Protein AF-A0A531K328-F1 (afdb_monomer_lite)

Structure (mmCIF, N/CA/C/O backbone):
data_AF-A0A531K328-F1
#
_entry.id   AF-A0A531K328-F1
#
loop_
_atom_site.group_PDB
_atom_site.id
_atom_site.type_symbol
_atom_site.label_atom_id
_atom_site.label_alt_id
_atom_site.label_comp_id
_atom_site.label_asym_id
_atom_site.label_entity_id
_atom_site.label_seq_id
_atom_site.pdbx_PDB_ins_code
_atom_site.Cartn_x
_atom_site.Cartn_y
_atom_site.Cartn_z
_atom_site.occupancy
_atom_site.B_iso_or_equiv
_atom_site.auth_seq_id
_atom_site.auth_comp_id
_atom_site.auth_asym_id
_atom_site.auth_atom_id
_atom_site.pdbx_PDB_model_num
ATOM 1 N N . LEU A 1 1 ? 17.147 16.146 -9.431 1.00 65.75 1 LEU A N 1
ATOM 2 C CA . LEU A 1 1 ? 17.062 16.363 -7.968 1.00 65.75 1 LEU A CA 1
ATOM 3 C C . LEU A 1 1 ? 18.466 16.199 -7.387 1.00 65.75 1 LEU A C 1
ATOM 5 O O . LEU A 1 1 ? 19.103 15.219 -7.743 1.00 65.75 1 LEU A O 1
ATOM 9 N N . ASN A 1 2 ? 18.950 17.119 -6.544 1.00 91.81 2 ASN A N 1
ATOM 10 C CA . ASN A 1 2 ? 20.264 17.001 -5.873 1.00 91.81 2 ASN A CA 1
ATOM 11 C C . ASN A 1 2 ? 20.156 16.497 -4.418 1.00 91.81 2 ASN A C 1
ATOM 13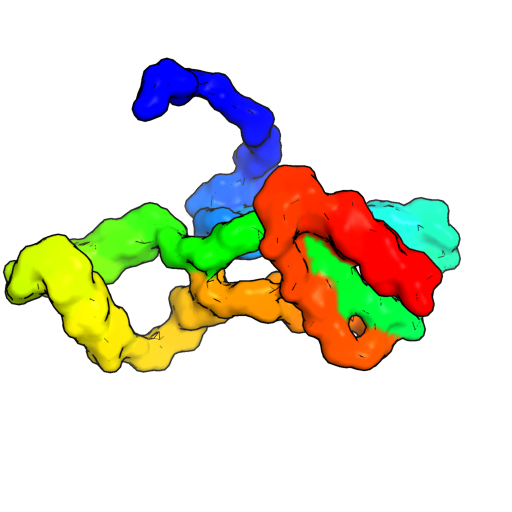 O O . ASN A 1 2 ? 21.149 16.476 -3.694 1.00 91.81 2 ASN A O 1
ATOM 17 N N . THR A 1 3 ? 18.953 16.126 -3.976 1.00 94.06 3 THR A N 1
ATOM 18 C CA . THR A 1 3 ? 18.676 15.628 -2.625 1.00 94.06 3 THR A CA 1
ATOM 19 C C . THR A 1 3 ? 19.422 14.320 -2.362 1.00 94.06 3 THR A C 1
ATOM 21 O O . THR A 1 3 ? 19.415 13.425 -3.203 1.00 94.06 3 THR A O 1
ATOM 24 N N . ARG A 1 4 ? 20.057 14.209 -1.188 1.00 94.50 4 ARG A N 1
ATOM 25 C CA . ARG A 1 4 ? 20.821 13.023 -0.745 1.00 94.50 4 ARG A CA 1
ATOM 26 C C . ARG A 1 4 ? 20.358 12.458 0.603 1.00 94.50 4 ARG A C 1
ATOM 28 O O . ARG A 1 4 ? 21.066 11.654 1.194 1.00 94.50 4 ARG A O 1
ATOM 35 N N . ILE A 1 5 ? 19.213 12.914 1.101 1.00 94.25 5 ILE A N 1
ATOM 36 C CA . ILE A 1 5 ? 18.643 12.491 2.383 1.00 94.25 5 ILE A CA 1
ATOM 37 C C . ILE A 1 5 ? 17.228 11.954 2.172 1.00 94.25 5 ILE A C 1
ATOM 39 O O . ILE A 1 5 ? 16.493 12.469 1.327 1.00 94.25 5 ILE A O 1
ATOM 43 N N . SER A 1 6 ? 16.854 10.944 2.953 1.00 92.69 6 SER A N 1
ATOM 44 C CA . SER A 1 6 ? 15.509 10.364 3.007 1.00 92.69 6 SER A CA 1
ATOM 45 C C . SER A 1 6 ? 15.327 9.600 4.318 1.00 92.69 6 SER A C 1
ATOM 47 O O . SER A 1 6 ? 16.292 9.035 4.831 1.00 92.69 6 SER A O 1
ATOM 49 N N . GLY A 1 7 ? 14.099 9.547 4.837 1.00 94.31 7 GLY A N 1
ATOM 50 C CA . GLY A 1 7 ? 13.739 8.570 5.866 1.00 94.31 7 GLY A CA 1
ATOM 51 C C . GLY A 1 7 ? 13.616 7.186 5.232 1.00 94.31 7 GLY A C 1
ATOM 52 O O . GLY A 1 7 ? 13.021 7.065 4.162 1.00 94.31 7 GLY A O 1
ATOM 53 N N . MET A 1 8 ? 14.210 6.168 5.850 1.00 92.88 8 MET A N 1
ATOM 54 C CA . MET A 1 8 ? 14.203 4.799 5.334 1.00 92.88 8 MET A CA 1
ATOM 55 C C . MET A 1 8 ? 13.924 3.801 6.455 1.00 92.88 8 MET A C 1
ATOM 57 O O . MET A 1 8 ? 14.348 4.006 7.591 1.00 92.88 8 MET A O 1
ATOM 61 N N . VAL A 1 9 ? 13.247 2.709 6.098 1.00 94.50 9 VAL A N 1
ATOM 62 C CA . VAL A 1 9 ? 13.231 1.463 6.868 1.00 94.50 9 VAL A CA 1
ATOM 63 C C . VAL A 1 9 ? 14.056 0.448 6.076 1.00 94.50 9 VAL A C 1
ATOM 65 O O . VAL A 1 9 ? 13.584 -0.141 5.102 1.00 94.50 9 VAL A O 1
ATOM 68 N N . ASP A 1 10 ? 15.326 0.305 6.444 1.00 94.12 10 ASP A N 1
ATOM 69 C CA . ASP A 1 10 ? 16.354 -0.418 5.680 1.00 94.12 10 ASP A CA 1
ATOM 70 C C . ASP A 1 10 ? 16.810 -1.734 6.334 1.00 94.12 10 ASP A C 1
ATOM 72 O O . ASP A 1 10 ? 17.698 -2.413 5.821 1.00 94.12 10 ASP A O 1
ATOM 76 N N . PHE A 1 11 ? 16.176 -2.115 7.443 1.00 95.00 11 PHE A N 1
ATOM 77 C CA . PHE A 1 11 ? 16.514 -3.304 8.224 1.00 95.00 11 PHE A CA 1
ATOM 78 C C . PHE A 1 11 ? 15.522 -4.467 8.063 1.00 95.00 11 PHE A C 1
ATOM 80 O O . PHE A 1 11 ? 15.711 -5.514 8.685 1.00 95.00 11 PHE A O 1
ATOM 87 N N . LEU A 1 12 ? 14.467 -4.320 7.253 1.00 95.81 12 LEU A N 1
ATOM 88 C CA . LEU A 1 12 ? 13.514 -5.403 7.004 1.00 95.81 12 LEU A CA 1
ATOM 89 C C . LEU A 1 12 ? 14.065 -6.392 5.963 1.00 95.81 12 LEU A C 1
ATOM 91 O O . LEU A 1 12 ? 14.799 -5.996 5.053 1.00 95.81 12 LEU A O 1
ATOM 95 N N . PRO A 1 13 ? 13.685 -7.684 6.016 1.00 94.50 13 PRO A N 1
ATOM 96 C CA . PRO A 1 13 ? 14.123 -8.675 5.028 1.00 94.50 13 PRO A CA 1
ATOM 97 C C . PRO A 1 13 ? 13.766 -8.328 3.573 1.00 94.50 13 PRO A C 1
ATOM 99 O O . PRO A 1 13 ? 14.386 -8.854 2.645 1.00 94.50 13 PRO A O 1
ATOM 102 N N . SER A 1 14 ? 12.755 -7.485 3.359 1.00 93.56 14 SER A N 1
ATOM 103 C CA . SER A 1 14 ? 12.320 -6.974 2.056 1.00 93.56 14 SER A CA 1
ATOM 104 C C . SER A 1 14 ? 12.956 -5.646 1.648 1.00 93.56 14 SER A C 1
ATOM 106 O O . SER A 1 14 ? 12.780 -5.247 0.498 1.00 93.56 14 SER A O 1
ATOM 108 N N . SER A 1 15 ? 13.742 -4.986 2.510 1.00 92.81 15 SER A N 1
ATOM 109 C CA . SER A 1 15 ? 14.303 -3.650 2.241 1.00 92.81 15 SER A CA 1
ATOM 110 C C . SER A 1 15 ? 15.163 -3.575 0.971 1.00 92.81 15 SER A C 1
ATOM 112 O O . SER A 1 15 ? 15.317 -2.501 0.399 1.00 92.81 15 SER A O 1
ATOM 114 N N . SER A 1 16 ? 15.691 -4.704 0.488 1.00 90.00 16 SER A N 1
ATOM 115 C CA . SER A 1 16 ? 16.470 -4.808 -0.756 1.00 90.00 16 SER A CA 1
ATOM 116 C C . SER A 1 16 ? 15.736 -5.500 -1.913 1.00 90.00 16 SER A C 1
ATOM 118 O O . SER A 1 16 ? 16.342 -5.754 -2.953 1.00 90.00 16 SER A O 1
ATOM 120 N N . LYS A 1 17 ? 14.450 -5.829 -1.747 1.00 87.94 17 LYS A N 1
ATOM 121 C CA . LYS A 1 17 ? 13.672 -6.649 -2.693 1.00 87.94 17 LYS A CA 1
ATOM 122 C C . LYS A 1 17 ? 12.670 -5.853 -3.537 1.00 87.94 17 LYS A C 1
ATOM 124 O O . LYS A 1 17 ? 11.888 -6.455 -4.264 1.00 87.94 17 LYS A O 1
ATOM 129 N N . GLY A 1 18 ? 12.700 -4.525 -3.451 1.00 87.31 18 GLY A N 1
ATOM 130 C CA . GLY A 1 18 ? 11.837 -3.630 -4.221 1.00 87.31 18 GLY A CA 1
ATOM 131 C C . GLY A 1 18 ? 10.661 -3.067 -3.424 1.00 87.31 18 GLY A C 1
ATOM 132 O O . GLY A 1 18 ? 10.312 -3.546 -2.340 1.00 87.31 18 GLY A O 1
ATOM 133 N N . ALA A 1 19 ? 10.055 -2.016 -3.978 1.00 88.06 19 ALA A N 1
ATOM 134 C CA . ALA A 1 19 ? 9.058 -1.205 -3.284 1.00 88.06 19 ALA A CA 1
ATOM 135 C C . ALA A 1 19 ? 7.806 -1.995 -2.880 1.00 88.06 19 ALA A C 1
ATOM 137 O O . ALA A 1 19 ? 7.327 -1.828 -1.761 1.00 88.06 19 ALA A O 1
ATOM 138 N N . SER A 1 20 ? 7.287 -2.874 -3.742 1.00 88.50 20 SER A N 1
ATOM 139 C CA . SER A 1 20 ? 6.024 -3.580 -3.477 1.00 88.50 20 SER A CA 1
ATOM 140 C C . SER A 1 20 ? 6.143 -4.560 -2.307 1.00 88.50 20 SER A C 1
ATOM 142 O O . SER A 1 20 ? 5.260 -4.612 -1.454 1.00 88.50 20 SER A O 1
ATOM 144 N N . LEU A 1 21 ? 7.261 -5.291 -2.215 1.00 90.00 21 LEU A N 1
ATOM 145 C CA . LEU A 1 21 ? 7.515 -6.211 -1.102 1.00 90.00 21 LEU A CA 1
ATOM 146 C C . LEU A 1 21 ? 7.755 -5.464 0.210 1.00 90.00 21 LEU A C 1
ATOM 148 O O . LEU A 1 21 ? 7.173 -5.833 1.225 1.00 90.00 21 LEU A O 1
ATOM 152 N N . LEU A 1 22 ? 8.549 -4.390 0.183 1.00 92.25 22 LEU A N 1
ATOM 153 C CA . LEU A 1 22 ? 8.763 -3.561 1.369 1.00 92.25 22 LEU A CA 1
ATOM 154 C C . LEU A 1 22 ? 7.463 -2.896 1.843 1.00 92.25 22 LEU A C 1
ATOM 156 O O . LEU A 1 22 ? 7.208 -2.827 3.040 1.00 92.25 22 LEU A O 1
ATOM 160 N N . THR A 1 23 ? 6.622 -2.441 0.911 1.00 92.81 23 THR A N 1
ATOM 161 C CA . THR A 1 23 ? 5.314 -1.849 1.230 1.00 92.81 23 THR A CA 1
ATOM 162 C C . THR A 1 23 ? 4.403 -2.860 1.919 1.00 92.81 23 THR A C 1
ATOM 164 O O . THR A 1 23 ? 3.773 -2.511 2.914 1.00 92.81 23 THR A O 1
ATOM 167 N N . TYR A 1 24 ? 4.357 -4.105 1.430 1.00 94.38 24 TYR A N 1
ATOM 168 C CA . TYR A 1 24 ? 3.593 -5.169 2.083 1.00 94.38 24 TYR A CA 1
ATOM 169 C C . TYR A 1 24 ? 4.095 -5.428 3.508 1.00 94.38 24 TYR A C 1
ATOM 171 O O . TYR A 1 24 ? 3.289 -5.390 4.431 1.00 94.38 24 TYR A O 1
ATOM 179 N N . ASP A 1 25 ? 5.404 -5.630 3.702 1.00 96.06 25 ASP A N 1
ATOM 180 C CA . ASP A 1 25 ? 5.967 -5.925 5.029 1.00 96.06 25 ASP A CA 1
ATOM 181 C C . ASP A 1 25 ? 5.688 -4.788 6.024 1.00 96.06 25 ASP A C 1
ATOM 183 O O . ASP A 1 25 ? 5.286 -5.034 7.159 1.00 96.06 25 ASP A O 1
ATOM 187 N N . LEU A 1 26 ? 5.855 -3.532 5.596 1.00 96.44 26 LEU A N 1
ATOM 188 C CA . LEU A 1 26 ? 5.552 -2.367 6.429 1.00 96.44 26 LEU A CA 1
ATOM 189 C C . LEU A 1 26 ? 4.070 -2.304 6.810 1.00 96.44 26 LEU A C 1
ATOM 191 O O . LEU A 1 26 ? 3.749 -2.049 7.969 1.00 96.44 26 LEU A O 1
ATOM 195 N N . ALA A 1 27 ? 3.174 -2.531 5.848 1.00 96.25 27 ALA A N 1
ATOM 196 C CA . ALA A 1 27 ? 1.738 -2.505 6.092 1.00 96.25 27 ALA A CA 1
ATOM 197 C C . ALA A 1 27 ? 1.287 -3.664 6.994 1.00 96.25 27 ALA A C 1
ATOM 199 O O . ALA A 1 27 ? 0.462 -3.454 7.878 1.00 96.25 27 ALA A O 1
ATOM 200 N N . GLU A 1 28 ? 1.851 -4.860 6.812 1.00 97.50 28 GLU A N 1
ATOM 201 C CA . GLU A 1 28 ? 1.564 -6.030 7.644 1.00 97.50 28 GLU A CA 1
ATOM 202 C C . GLU A 1 28 ? 2.012 -5.806 9.091 1.00 97.50 28 GLU A C 1
ATOM 204 O O . GLU A 1 28 ? 1.225 -6.035 10.008 1.00 97.50 28 GLU A O 1
ATOM 209 N N . ILE A 1 29 ? 3.234 -5.309 9.305 1.00 97.62 29 ILE A N 1
ATOM 210 C CA . ILE A 1 29 ? 3.751 -5.011 10.649 1.00 97.62 29 ILE A CA 1
ATOM 211 C C . ILE A 1 29 ? 2.879 -3.951 11.330 1.00 97.62 29 ILE A C 1
ATOM 213 O O . ILE A 1 29 ? 2.405 -4.175 12.442 1.00 97.62 29 ILE A O 1
ATOM 217 N N . ALA A 1 30 ? 2.604 -2.836 10.644 1.00 96.88 30 ALA A N 1
ATOM 218 C CA . ALA A 1 30 ? 1.809 -1.748 11.208 1.00 96.88 30 ALA A CA 1
ATOM 219 C C . ALA A 1 30 ? 0.366 -2.177 11.533 1.00 96.88 30 ALA A C 1
ATOM 221 O O . ALA A 1 30 ? -0.166 -1.819 12.583 1.00 96.88 30 ALA A O 1
ATOM 222 N N . ALA A 1 31 ? -0.272 -2.962 10.658 1.00 96.81 31 ALA A N 1
ATOM 223 C CA . ALA A 1 31 ? -1.615 -3.483 10.902 1.00 96.81 31 ALA A CA 1
ATOM 224 C C . ALA A 1 31 ? -1.633 -4.492 12.061 1.00 96.81 31 ALA A C 1
ATOM 226 O O . ALA A 1 31 ? -2.523 -4.428 12.907 1.00 96.81 31 ALA A O 1
ATOM 227 N N . GLN A 1 32 ? -0.637 -5.381 12.144 1.00 97.62 32 GLN A N 1
ATOM 228 C CA . GLN A 1 32 ? -0.515 -6.344 13.239 1.00 97.62 32 GLN A CA 1
ATOM 229 C C . GLN A 1 32 ? -0.389 -5.640 14.594 1.00 97.62 32 GLN A C 1
ATOM 231 O O . GLN A 1 32 ? -1.070 -6.029 15.543 1.00 97.62 32 GLN A O 1
ATOM 236 N N . GLU A 1 33 ? 0.457 -4.611 14.682 1.00 97.69 33 GLU A N 1
ATOM 237 C CA . GLU A 1 33 ? 0.622 -3.799 15.891 1.00 97.69 33 GLU A CA 1
ATOM 238 C C . GLU A 1 33 ? -0.689 -3.096 16.259 1.00 97.69 33 GLU A C 1
ATOM 240 O O . GLU A 1 33 ? -1.174 -3.251 17.378 1.00 97.69 33 GLU A O 1
ATOM 245 N N . ALA A 1 34 ? -1.321 -2.414 15.299 1.00 96.25 34 ALA A N 1
ATOM 246 C CA . ALA A 1 34 ? -2.557 -1.673 15.540 1.00 96.25 34 ALA A CA 1
ATOM 247 C C . ALA A 1 34 ? -3.718 -2.569 16.011 1.00 96.25 34 ALA A C 1
ATOM 249 O O . ALA A 1 34 ? -4.426 -2.221 16.958 1.00 96.25 34 ALA A O 1
ATOM 250 N N . VAL A 1 35 ? -3.918 -3.730 15.378 1.00 96.19 35 VAL A N 1
ATOM 251 C CA . VAL A 1 35 ? -4.995 -4.670 15.740 1.00 96.19 35 VAL A CA 1
ATOM 252 C C . VAL A 1 35 ? -4.742 -5.283 17.120 1.00 96.19 35 VAL A C 1
ATOM 254 O O . VAL A 1 35 ? -5.670 -5.380 17.927 1.00 96.19 35 VAL A O 1
ATOM 257 N N . ALA A 1 36 ? -3.488 -5.632 17.425 1.00 96.19 36 ALA A N 1
ATOM 258 C CA . ALA A 1 36 ? -3.112 -6.163 18.731 1.00 96.19 36 ALA A CA 1
ATOM 259 C C . ALA A 1 36 ? -3.298 -5.127 19.853 1.00 96.19 36 ALA A C 1
ATOM 261 O O . ALA A 1 36 ? -3.868 -5.450 20.896 1.00 96.19 36 ALA A O 1
ATOM 262 N N . GLU A 1 37 ? -2.873 -3.878 19.641 1.00 97.75 37 GLU A N 1
ATOM 263 C CA . GLU A 1 37 ? -3.039 -2.792 20.616 1.00 97.75 37 GLU A CA 1
ATOM 264 C C . GLU A 1 37 ? -4.510 -2.417 20.841 1.00 97.75 37 GLU A C 1
ATOM 266 O O . GLU A 1 37 ? -4.887 -2.029 21.948 1.00 97.75 37 GLU A O 1
ATOM 271 N N . ALA A 1 38 ? -5.361 -2.599 19.828 1.00 96.44 38 ALA A N 1
ATOM 272 C CA . ALA A 1 38 ? -6.807 -2.441 19.952 1.00 96.44 38 ALA A CA 1
ATOM 273 C C . ALA A 1 38 ? -7.494 -3.594 20.714 1.00 96.44 38 ALA A C 1
ATOM 275 O O . ALA A 1 38 ? -8.686 -3.499 21.013 1.00 96.44 38 ALA A O 1
ATOM 276 N N . GLY A 1 39 ? -6.778 -4.680 21.035 1.00 96.88 39 GLY A N 1
ATOM 277 C CA . GLY A 1 39 ? -7.343 -5.867 21.684 1.00 96.88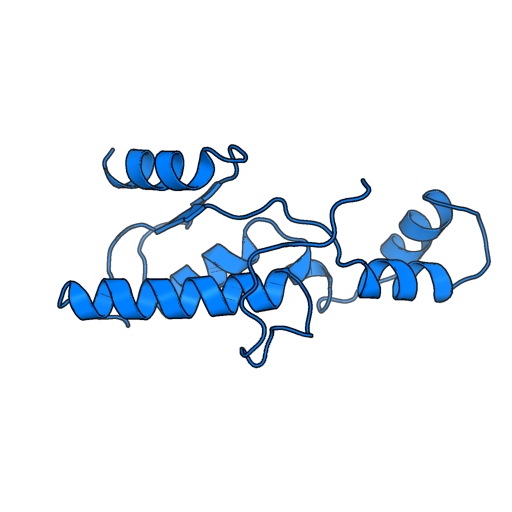 39 GLY A CA 1
ATOM 278 C C . GLY A 1 39 ? -8.270 -6.683 20.776 1.00 96.88 39 GLY A C 1
ATOM 279 O O . GLY A 1 39 ? -9.159 -7.375 21.274 1.00 96.88 39 GLY A O 1
ATOM 280 N N . LEU A 1 40 ? -8.088 -6.575 19.459 1.00 95.81 40 LEU A N 1
ATOM 281 C CA . LEU A 1 40 ? -8.864 -7.278 18.440 1.00 95.81 40 LEU A CA 1
ATOM 282 C C . LEU A 1 40 ? -8.125 -8.538 17.958 1.00 95.81 40 LEU A C 1
ATOM 284 O O . LEU A 1 40 ? -6.914 -8.676 18.136 1.00 95.81 40 LEU A O 1
ATOM 288 N N . ASP A 1 41 ? -8.853 -9.469 17.337 1.00 94.06 41 ASP A N 1
ATOM 289 C CA . ASP A 1 41 ? -8.254 -10.672 16.754 1.00 94.06 41 ASP A CA 1
ATOM 290 C C . ASP A 1 41 ? -7.578 -10.344 15.414 1.00 94.06 41 ASP A C 1
ATOM 292 O O . ASP A 1 41 ? -8.233 -9.959 14.447 1.00 94.06 41 ASP A O 1
ATOM 296 N N . SER A 1 42 ? -6.258 -10.532 15.342 1.00 90.75 42 SER A N 1
ATOM 297 C CA . SER A 1 42 ? -5.482 -10.340 14.111 1.00 90.75 42 SER A CA 1
ATOM 298 C C . SER A 1 42 ? -5.769 -11.362 13.009 1.00 90.75 42 SER A C 1
ATOM 300 O O . SER A 1 42 ? -5.350 -11.139 11.881 1.00 90.75 42 SER A O 1
ATOM 302 N N . GLY A 1 43 ? -6.436 -12.480 13.306 1.00 92.88 43 GLY A N 1
ATOM 303 C CA . GLY A 1 43 ? -6.835 -13.478 12.307 1.00 92.88 43 GLY A CA 1
ATOM 304 C C . GLY A 1 43 ? -8.262 -13.309 11.775 1.00 92.88 43 GLY A C 1
ATOM 305 O O . GLY A 1 43 ? -8.603 -13.926 10.768 1.00 92.88 43 GLY A O 1
ATOM 306 N N . ASP A 1 44 ? -9.090 -12.500 12.439 1.00 95.69 44 ASP A N 1
ATOM 307 C CA . ASP A 1 44 ? -10.485 -12.246 12.060 1.00 95.69 44 ASP A CA 1
ATOM 308 C C . ASP A 1 44 ? -10.895 -10.831 12.491 1.00 95.69 44 ASP A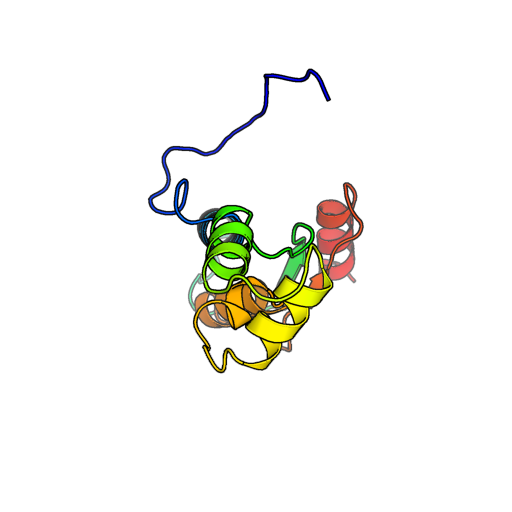 C 1
ATOM 310 O O . ASP A 1 44 ? -11.774 -10.638 13.331 1.00 95.69 44 ASP A O 1
ATOM 314 N N . PHE A 1 45 ? -10.241 -9.818 11.912 1.00 95.56 45 PHE A N 1
ATOM 315 C CA . PHE A 1 45 ? -10.532 -8.407 12.179 1.00 95.56 45 PHE A CA 1
ATOM 316 C C . PHE A 1 45 ? -12.014 -8.079 11.945 1.00 95.56 45 PHE A C 1
ATOM 318 O O . PHE A 1 45 ? -12.583 -7.222 12.619 1.00 95.56 45 PHE A O 1
ATOM 325 N N . GLY A 1 46 ? -12.660 -8.759 10.988 1.00 93.38 46 GLY A N 1
ATOM 326 C CA . GLY A 1 46 ? -14.112 -8.723 10.818 1.00 93.38 46 GLY A CA 1
ATOM 327 C C . GLY A 1 46 ? -14.677 -7.409 10.259 1.00 93.38 46 GLY A C 1
ATOM 328 O O . GLY A 1 46 ? -15.884 -7.325 10.031 1.00 93.38 46 GLY A O 1
ATOM 329 N N . GLY A 1 47 ? -13.833 -6.406 10.007 1.00 93.69 47 GLY A N 1
ATOM 330 C CA . GLY A 1 47 ? -14.189 -5.112 9.420 1.00 93.69 47 GLY A CA 1
ATOM 331 C C . GLY A 1 47 ? -13.653 -4.909 7.996 1.00 93.69 47 GLY A C 1
ATOM 332 O O . GLY A 1 47 ? -12.914 -5.758 7.490 1.00 93.69 47 GLY A O 1
ATOM 333 N N . PRO A 1 48 ? -14.025 -3.799 7.332 1.00 96.31 48 PRO A N 1
ATOM 334 C CA . PRO A 1 48 ? -13.507 -3.444 6.012 1.00 96.31 48 PRO A CA 1
ATOM 335 C C . PRO A 1 48 ? -12.027 -3.034 6.062 1.00 96.31 48 PRO A C 1
ATOM 337 O O . PRO A 1 48 ? -11.520 -2.628 7.108 1.00 96.31 48 PRO A O 1
ATOM 340 N N . LEU A 1 49 ? -11.349 -3.088 4.911 1.00 97.00 49 LEU A N 1
ATOM 341 C CA . LEU A 1 49 ? -9.968 -2.625 4.745 1.00 97.00 49 LEU A CA 1
ATOM 342 C C . LEU A 1 49 ? -9.881 -1.488 3.726 1.00 97.00 49 LEU A C 1
ATOM 344 O O . LEU A 1 49 ? -10.225 -1.661 2.556 1.00 97.00 49 LEU A O 1
ATOM 348 N N . PHE A 1 50 ? -9.326 -0.359 4.166 1.00 97.06 50 PHE A N 1
ATOM 349 C CA . PHE A 1 50 ? -8.962 0.775 3.321 1.00 97.06 50 PHE A CA 1
ATOM 350 C C . PHE A 1 50 ? -7.455 1.008 3.419 1.00 97.06 50 PHE A C 1
ATOM 352 O O . PHE A 1 50 ? -6.947 1.436 4.455 1.00 97.06 50 PHE A O 1
ATOM 359 N N . LEU A 1 51 ? -6.732 0.730 2.337 1.00 96.75 51 LEU A N 1
ATOM 360 C CA . LEU A 1 51 ? -5.282 0.846 2.268 1.00 96.75 51 LEU A CA 1
ATOM 361 C C . LEU A 1 51 ? -4.873 2.085 1.468 1.00 96.75 51 LEU A C 1
ATOM 363 O O . LEU A 1 51 ? -5.099 2.178 0.260 1.00 96.75 51 LEU A O 1
ATOM 367 N N . ALA A 1 52 ? -4.186 3.008 2.135 1.00 96.25 52 ALA A N 1
ATOM 368 C CA . ALA A 1 52 ? -3.406 4.035 1.463 1.00 96.25 52 ALA A CA 1
ATOM 369 C C . ALA A 1 52 ? -2.125 3.406 0.899 1.00 96.25 52 ALA A C 1
ATOM 371 O O . ALA A 1 52 ? -1.256 2.986 1.662 1.00 96.25 52 ALA A O 1
ATOM 372 N N . SER A 1 53 ? -1.999 3.353 -0.427 1.00 92.25 53 SER A N 1
ATOM 373 C CA . SER A 1 53 ? -0.829 2.771 -1.091 1.00 92.25 53 SER A CA 1
ATOM 374 C C . SER A 1 53 ? -0.032 3.842 -1.842 1.00 92.25 53 SER A C 1
ATOM 376 O O . SER A 1 53 ? -0.627 4.767 -2.422 1.00 92.25 53 SER A O 1
ATOM 378 N N . PRO A 1 54 ? 1.314 3.760 -1.851 1.00 88.12 54 PRO A N 1
ATOM 379 C CA . PRO A 1 54 ? 2.108 4.562 -2.769 1.00 88.12 54 PRO A CA 1
ATOM 380 C C . PRO A 1 54 ? 1.702 4.280 -4.228 1.00 88.12 54 PRO A C 1
ATOM 382 O O . PRO A 1 54 ? 1.098 3.246 -4.527 1.00 88.12 54 PRO A O 1
ATOM 385 N N . PRO A 1 55 ? 2.031 5.184 -5.168 1.00 83.62 55 PRO A N 1
ATOM 386 C CA . PRO A 1 55 ? 1.877 4.898 -6.587 1.00 83.62 55 PRO A CA 1
ATOM 387 C C . PRO A 1 55 ? 2.565 3.577 -6.935 1.00 83.62 55 PRO A C 1
ATOM 389 O O . PRO A 1 55 ? 3.734 3.378 -6.602 1.00 83.62 55 PRO A O 1
ATOM 392 N N . VAL A 1 56 ? 1.834 2.679 -7.593 1.00 83.94 56 VAL A N 1
ATOM 393 C CA . VAL A 1 56 ? 2.401 1.408 -8.035 1.00 83.94 56 VAL A CA 1
ATOM 394 C C . VAL A 1 56 ? 3.139 1.623 -9.344 1.00 83.94 56 VAL A C 1
ATOM 396 O O . VAL A 1 56 ? 2.587 2.099 -10.336 1.00 83.94 56 VAL A O 1
ATOM 399 N N . GLU A 1 57 ? 4.411 1.257 -9.326 1.00 77.25 57 GLU A N 1
ATOM 400 C CA . GLU A 1 57 ? 5.308 1.330 -10.460 1.00 77.25 57 GLU A CA 1
ATOM 401 C C . GLU A 1 57 ? 6.181 0.081 -10.486 1.00 77.25 57 GLU A C 1
ATOM 403 O O . GLU A 1 57 ? 6.591 -0.422 -9.444 1.00 77.25 57 GLU A O 1
ATOM 408 N N . LEU A 1 58 ? 6.513 -0.382 -11.692 1.00 81.94 58 LEU A N 1
ATOM 409 C CA . LEU A 1 58 ? 7.542 -1.402 -11.867 1.00 81.94 58 LEU A CA 1
ATOM 410 C C . LEU A 1 58 ? 8.870 -0.914 -11.266 1.00 81.94 58 LEU A C 1
ATOM 412 O O . LEU A 1 58 ? 9.300 0.196 -11.606 1.00 81.94 58 LEU A O 1
ATOM 416 N N . ASP A 1 59 ? 9.525 -1.735 -10.440 1.00 84.88 59 ASP A N 1
ATOM 417 C CA . ASP A 1 59 ? 10.777 -1.362 -9.781 1.00 84.88 59 ASP A CA 1
ATOM 418 C C . ASP A 1 59 ? 11.882 -1.085 -10.815 1.00 84.88 59 ASP A C 1
ATOM 420 O O . ASP A 1 59 ? 11.900 -1.637 -11.920 1.00 84.88 59 ASP A O 1
ATOM 424 N N . TRP A 1 60 ? 12.838 -0.216 -10.482 1.00 87.00 60 TRP A N 1
ATOM 425 C CA . TRP A 1 60 ? 13.943 0.105 -11.389 1.00 87.00 60 TRP A CA 1
ATOM 426 C C . TRP A 1 60 ? 14.797 -1.110 -11.742 1.00 87.00 60 TRP A C 1
ATOM 428 O O . TRP A 1 60 ? 15.205 -1.249 -12.895 1.00 87.00 60 TRP A O 1
ATOM 438 N N . SER A 1 61 ? 15.061 -1.991 -10.778 1.00 84.81 61 SER A N 1
ATOM 439 C CA . SER A 1 61 ? 15.824 -3.217 -11.012 1.00 84.81 61 SER A CA 1
ATOM 440 C C . SER A 1 61 ? 15.130 -4.119 -12.038 1.00 84.81 61 SER A C 1
ATOM 442 O O . SER A 1 61 ? 15.765 -4.591 -12.986 1.00 84.81 61 SER A O 1
ATOM 444 N N . GLU A 1 62 ? 13.810 -4.261 -11.924 1.00 85.19 62 GLU A N 1
ATOM 445 C CA . GLU A 1 62 ? 12.972 -5.001 -12.864 1.00 85.19 62 GLU A CA 1
ATOM 446 C C . GLU A 1 62 ? 12.928 -4.304 -14.230 1.00 85.19 62 GLU A C 1
ATOM 448 O O . GLU A 1 62 ? 13.156 -4.952 -15.251 1.00 85.19 62 GLU A O 1
ATOM 453 N N . ARG A 1 63 ? 12.751 -2.974 -14.278 1.00 87.19 63 ARG A N 1
ATOM 454 C CA . ARG A 1 63 ? 12.810 -2.175 -15.522 1.00 87.19 63 ARG A CA 1
ATOM 455 C C . ARG A 1 63 ? 14.122 -2.385 -16.274 1.00 87.19 63 ARG A C 1
ATOM 457 O O . ARG A 1 63 ? 14.103 -2.578 -17.490 1.00 87.19 63 ARG A O 1
ATOM 464 N N . PHE A 1 64 ? 15.259 -2.358 -15.577 1.00 88.88 64 PHE A N 1
ATOM 465 C CA . PHE A 1 64 ? 16.561 -2.607 -16.197 1.00 88.88 64 PHE A CA 1
ATOM 466 C C . PHE A 1 64 ? 16.702 -4.051 -16.672 1.00 88.88 64 PHE A C 1
ATOM 468 O O . PHE A 1 64 ? 17.208 -4.273 -17.771 1.00 88.88 64 PHE A O 1
ATOM 475 N N . SER A 1 65 ? 16.234 -5.021 -15.884 1.00 87.50 65 SER A N 1
ATOM 476 C CA . SER A 1 65 ? 16.218 -6.433 -16.278 1.00 87.50 65 SER A CA 1
ATOM 477 C C . SER A 1 65 ? 15.419 -6.641 -17.571 1.00 87.50 65 SER A C 1
ATOM 479 O O . SER A 1 65 ? 15.942 -7.191 -18.543 1.00 87.50 65 SER A O 1
ATOM 481 N N . LEU A 1 66 ? 14.203 -6.083 -17.643 1.00 86.25 66 LEU A N 1
ATOM 482 C CA . LEU A 1 66 ? 13.366 -6.096 -18.844 1.00 86.25 66 LEU A CA 1
ATOM 483 C C . LEU A 1 66 ? 14.077 -5.458 -20.037 1.00 86.25 66 LEU A C 1
ATOM 485 O O . LEU A 1 66 ? 14.167 -6.065 -21.103 1.00 86.25 66 LEU A O 1
ATOM 489 N N . TYR A 1 67 ? 14.621 -4.253 -19.863 1.00 89.06 67 TYR A N 1
ATOM 490 C CA . TYR A 1 67 ? 15.274 -3.522 -20.947 1.00 89.06 67 TYR A CA 1
ATOM 491 C C . TYR A 1 67 ? 16.510 -4.242 -21.504 1.00 89.06 67 TYR A C 1
ATOM 493 O O . TYR A 1 67 ? 16.782 -4.165 -22.703 1.00 89.06 67 TYR A O 1
ATOM 501 N N . ASN A 1 68 ? 17.260 -4.927 -20.637 1.00 89.69 68 ASN A N 1
ATOM 502 C CA . ASN A 1 68 ? 18.500 -5.617 -20.991 1.00 89.69 68 ASN A CA 1
ATOM 503 C C . ASN A 1 68 ? 18.279 -7.041 -21.518 1.00 89.69 68 ASN A C 1
ATOM 505 O O . ASN A 1 68 ? 19.207 -7.617 -22.088 1.00 89.69 68 ASN A O 1
ATOM 509 N N . SER A 1 69 ? 17.077 -7.600 -21.356 1.00 88.62 69 SER A N 1
ATOM 510 C CA . SER A 1 69 ? 16.729 -8.938 -21.855 1.00 88.62 69 SER A CA 1
ATOM 511 C C . SER A 1 69 ? 16.712 -9.037 -23.387 1.00 88.62 69 SER A C 1
ATOM 513 O O . SER A 1 69 ? 16.816 -10.130 -23.939 1.00 88.62 69 SER A O 1
ATOM 515 N N . ASP A 1 70 ? 16.627 -7.900 -24.082 1.00 88.31 70 ASP A N 1
ATOM 516 C CA . ASP A 1 70 ? 16.590 -7.823 -25.538 1.00 88.31 70 ASP A CA 1
ATOM 517 C C . ASP A 1 70 ? 17.316 -6.555 -26.038 1.00 88.31 70 ASP A C 1
ATOM 519 O O . ASP A 1 70 ? 17.516 -5.587 -25.302 1.00 88.31 70 ASP A O 1
ATOM 523 N N . LYS A 1 71 ? 17.751 -6.557 -27.302 1.00 89.75 71 LYS A N 1
ATOM 524 C CA . LYS A 1 71 ? 18.501 -5.457 -27.934 1.00 89.75 71 LYS A CA 1
ATOM 525 C C . LYS A 1 71 ? 17.767 -4.776 -29.096 1.00 89.75 71 LYS A C 1
ATOM 527 O O . LYS A 1 71 ? 18.260 -3.761 -29.582 1.00 89.75 71 LYS A O 1
ATOM 532 N N . HIS A 1 72 ? 16.624 -5.298 -29.535 1.00 89.75 72 HIS A N 1
ATOM 533 C CA . HIS A 1 72 ? 15.784 -4.695 -30.569 1.00 89.75 72 HIS A CA 1
ATOM 534 C C . HIS A 1 72 ? 14.963 -3.533 -30.004 1.00 89.75 72 HIS A C 1
ATOM 536 O O . HIS A 1 72 ? 14.581 -3.540 -28.831 1.00 89.75 72 HIS A O 1
ATOM 542 N N . ASP A 1 73 ? 14.674 -2.552 -30.859 1.00 90.75 73 ASP A N 1
ATOM 543 C CA . ASP A 1 73 ? 14.006 -1.287 -30.525 1.00 90.75 73 ASP A CA 1
ATOM 544 C C . ASP A 1 73 ? 14.777 -0.442 -29.502 1.00 90.75 73 ASP A C 1
ATOM 546 O O . ASP A 1 73 ? 15.835 -0.833 -29.005 1.00 90.75 73 ASP A O 1
ATOM 550 N N . ILE A 1 74 ? 14.268 0.749 -29.191 1.00 89.56 74 ILE A N 1
ATOM 551 C CA . ILE A 1 74 ? 14.880 1.677 -28.235 1.00 89.56 74 ILE A CA 1
ATOM 552 C C . ILE A 1 74 ? 13.838 2.209 -27.254 1.00 89.56 74 ILE A C 1
ATOM 554 O O . ILE A 1 74 ? 12.656 2.317 -27.580 1.00 89.56 74 ILE A O 1
ATOM 558 N N . GLY A 1 75 ? 14.287 2.568 -26.051 1.00 87.75 75 GLY A N 1
ATOM 559 C CA . GLY A 1 75 ? 13.442 3.225 -25.054 1.00 87.75 75 GLY A CA 1
ATOM 560 C C . GLY A 1 75 ? 12.175 2.434 -24.707 1.00 87.75 75 GLY A C 1
ATOM 561 O O . GLY A 1 75 ? 12.232 1.231 -24.451 1.00 87.75 75 GLY A O 1
ATOM 562 N N . ALA A 1 76 ? 11.034 3.128 -24.683 1.00 88.00 76 ALA A N 1
ATOM 563 C CA . ALA A 1 76 ? 9.749 2.570 -24.263 1.00 88.00 76 ALA A CA 1
ATOM 564 C C . ALA A 1 76 ? 9.232 1.454 -25.187 1.00 88.00 76 ALA A C 1
ATOM 566 O O . ALA A 1 76 ? 8.669 0.481 -24.693 1.00 88.00 76 ALA A O 1
ATOM 567 N N . GLU A 1 77 ? 9.472 1.542 -26.499 1.00 90.81 77 GLU A N 1
ATOM 568 C CA . GLU A 1 77 ? 9.022 0.521 -27.459 1.00 90.81 77 GLU A CA 1
ATOM 569 C C . GLU A 1 77 ? 9.635 -0.849 -27.158 1.00 90.81 77 GLU A C 1
ATOM 571 O O . GLU A 1 77 ? 8.941 -1.869 -27.168 1.00 90.81 77 GLU A O 1
ATOM 576 N N . ARG A 1 78 ? 10.920 -0.867 -26.775 1.00 91.06 78 ARG A N 1
ATOM 577 C CA . ARG A 1 78 ? 11.587 -2.095 -26.332 1.00 91.06 78 ARG A CA 1
ATOM 578 C C . ARG A 1 78 ? 10.901 -2.680 -25.102 1.00 91.06 78 ARG A C 1
ATOM 580 O O . ARG A 1 78 ? 10.585 -3.867 -25.094 1.00 91.06 78 ARG A O 1
ATOM 587 N N . LEU A 1 79 ? 10.674 -1.858 -24.076 1.00 88.44 79 LEU A N 1
ATOM 588 C CA . LEU A 1 79 ? 10.044 -2.296 -22.827 1.00 88.44 79 LEU A CA 1
ATOM 589 C C . LEU A 1 79 ? 8.652 -2.879 -23.076 1.00 88.44 79 LEU A C 1
ATOM 591 O O . LEU A 1 79 ? 8.354 -3.966 -22.589 1.00 88.44 79 LEU A O 1
ATOM 595 N N . LEU A 1 80 ? 7.827 -2.198 -23.876 1.00 88.75 80 LEU A N 1
ATOM 596 C CA . LEU A 1 80 ? 6.477 -2.651 -24.207 1.00 88.75 80 LEU A CA 1
ATOM 597 C C . LEU A 1 80 ? 6.490 -3.974 -24.979 1.00 88.75 80 LEU A C 1
ATOM 599 O O . LEU A 1 80 ? 5.710 -4.873 -24.664 1.00 88.75 80 LEU A O 1
ATOM 603 N N . ARG A 1 81 ? 7.376 -4.126 -25.971 1.00 90.12 81 ARG A N 1
ATOM 604 C CA . ARG A 1 81 ? 7.501 -5.378 -26.728 1.00 90.12 81 ARG A CA 1
ATOM 605 C C . ARG A 1 81 ? 7.941 -6.535 -25.834 1.00 90.12 81 ARG A C 1
ATOM 607 O O . ARG A 1 81 ? 7.327 -7.598 -25.893 1.00 90.12 81 ARG A O 1
ATOM 614 N N . VAL A 1 82 ? 8.983 -6.335 -25.026 1.00 88.31 82 VAL A N 1
ATOM 615 C CA . VAL A 1 82 ? 9.486 -7.362 -24.102 1.00 88.31 82 VAL A CA 1
ATOM 616 C C . VAL A 1 82 ? 8.396 -7.749 -23.104 1.00 88.31 82 VAL A C 1
ATOM 618 O O . VAL A 1 82 ? 8.102 -8.933 -22.961 1.00 88.31 82 VAL A O 1
ATOM 621 N N . ALA A 1 83 ? 7.734 -6.769 -22.483 1.00 85.69 83 ALA A N 1
ATOM 622 C CA . ALA A 1 83 ? 6.658 -7.009 -21.525 1.00 85.69 83 ALA A CA 1
ATOM 623 C C . ALA A 1 83 ? 5.499 -7.817 -22.134 1.00 85.69 83 ALA A C 1
ATOM 625 O O . ALA A 1 83 ? 5.015 -8.746 -21.500 1.00 85.69 83 ALA A O 1
ATOM 626 N N . ARG A 1 84 ? 5.106 -7.548 -23.391 1.00 85.94 84 ARG A N 1
ATOM 627 C CA . ARG A 1 84 ? 4.082 -8.347 -24.100 1.00 85.94 84 ARG A CA 1
ATOM 628 C C . ARG A 1 84 ? 4.473 -9.817 -24.281 1.00 85.94 84 ARG A C 1
ATOM 630 O O . ARG A 1 84 ? 3.593 -10.667 -24.382 1.00 85.94 84 ARG A O 1
ATOM 637 N N . GLY A 1 85 ? 5.769 -10.109 -24.383 1.00 80.25 85 GLY A N 1
ATOM 638 C CA . GLY A 1 85 ? 6.285 -11.472 -24.523 1.00 80.25 85 GLY A CA 1
ATOM 639 C C . GLY A 1 85 ? 6.390 -12.230 -23.197 1.00 80.25 85 GLY A C 1
ATOM 640 O O . GLY A 1 85 ? 6.433 -13.462 -23.200 1.00 80.25 85 GLY A O 1
ATOM 641 N N . LEU A 1 86 ? 6.412 -11.517 -22.069 1.00 74.94 86 LEU A N 1
ATOM 642 C CA . LEU A 1 86 ? 6.530 -12.102 -20.741 1.00 74.94 86 LEU A CA 1
ATOM 643 C C . LEU A 1 86 ? 5.151 -12.501 -20.218 1.00 74.94 86 LEU A C 1
ATOM 645 O O . LEU A 1 86 ? 4.308 -11.668 -19.918 1.00 74.94 86 LEU A O 1
ATOM 649 N N . LYS A 1 87 ? 4.936 -13.810 -20.077 1.00 63.75 87 LYS A N 1
ATOM 650 C CA . LYS A 1 87 ? 3.736 -14.389 -19.448 1.00 63.75 87 LYS A CA 1
ATOM 651 C C . LYS A 1 87 ? 3.919 -14.634 -17.940 1.00 63.75 87 LYS A C 1
ATOM 653 O O . LYS A 1 87 ? 3.224 -15.466 -17.369 1.00 63.75 87 LYS A O 1
ATOM 658 N N . GLY A 1 88 ? 4.919 -14.000 -17.326 1.00 62.50 88 GLY A N 1
ATOM 659 C CA . GLY A 1 88 ? 5.340 -14.284 -15.955 1.00 62.50 88 GLY A CA 1
ATOM 660 C C . GLY A 1 88 ? 4.430 -13.636 -14.915 1.00 62.50 88 GLY A C 1
ATOM 661 O O . GLY A 1 88 ? 4.248 -12.423 -14.930 1.00 62.50 88 GLY A O 1
ATOM 662 N N . ILE A 1 89 ? 3.910 -14.456 -14.000 1.00 60.12 89 ILE A N 1
ATOM 663 C CA . ILE A 1 89 ? 3.114 -14.055 -12.827 1.00 60.12 89 ILE A CA 1
ATOM 664 C C . ILE A 1 89 ? 3.953 -13.228 -11.832 1.00 60.12 89 ILE A C 1
ATOM 666 O O . ILE A 1 89 ? 3.426 -12.317 -11.200 1.00 60.12 89 ILE A O 1
ATOM 670 N N . ASP A 1 90 ? 5.262 -13.489 -11.752 1.00 67.19 90 ASP A N 1
ATOM 671 C CA . ASP A 1 90 ? 6.123 -13.013 -10.658 1.00 67.19 90 ASP A CA 1
ATOM 672 C C . ASP A 1 90 ? 6.249 -11.484 -10.548 1.00 67.19 90 ASP A C 1
ATOM 674 O O . ASP A 1 90 ? 6.341 -10.958 -9.444 1.00 67.19 90 ASP A O 1
ATOM 678 N N . VAL A 1 91 ? 6.223 -10.763 -11.674 1.00 72.62 91 VAL A N 1
ATOM 679 C CA . VAL A 1 91 ? 6.292 -9.285 -11.703 1.00 72.62 91 VAL A CA 1
ATOM 680 C C . VAL A 1 91 ? 4.901 -8.665 -11.820 1.00 72.62 91 VAL A C 1
ATOM 682 O O . VAL A 1 91 ? 4.676 -7.521 -11.445 1.00 72.62 91 VAL A O 1
ATOM 685 N N . PHE A 1 92 ? 3.925 -9.406 -12.344 1.00 79.31 92 PHE A N 1
ATOM 686 C CA . PHE A 1 92 ? 2.596 -8.854 -12.583 1.00 79.31 92 PHE A CA 1
ATOM 687 C C . PHE A 1 92 ? 1.949 -8.385 -11.274 1.00 79.31 92 PHE A C 1
ATOM 689 O O . PHE A 1 92 ? 1.502 -7.243 -11.182 1.00 79.31 92 PHE A O 1
ATOM 696 N N . GLU A 1 93 ? 2.014 -9.208 -10.228 1.00 79.06 93 GLU A N 1
ATOM 697 C CA . GLU A 1 93 ? 1.485 -8.874 -8.902 1.00 79.06 93 GLU A CA 1
ATOM 698 C C . GLU A 1 93 ? 2.144 -7.642 -8.268 1.00 79.06 93 GLU A C 1
ATOM 700 O O . GLU A 1 93 ? 1.465 -6.855 -7.605 1.00 79.06 93 GLU A O 1
ATOM 705 N N . THR A 1 94 ? 3.440 -7.413 -8.508 1.00 79.56 94 THR A N 1
ATOM 706 C CA . THR A 1 94 ? 4.149 -6.236 -7.973 1.00 79.56 94 THR A CA 1
ATOM 707 C C . THR A 1 94 ? 3.723 -4.938 -8.658 1.00 79.56 94 THR A C 1
ATOM 709 O O . THR A 1 94 ? 3.937 -3.862 -8.098 1.00 79.56 94 THR A O 1
ATOM 712 N N . THR A 1 95 ? 3.072 -5.042 -9.823 1.00 81.06 95 THR A N 1
ATOM 713 C CA . THR A 1 95 ? 2.556 -3.921 -10.623 1.00 81.06 95 THR A CA 1
ATOM 714 C C . THR A 1 95 ? 1.046 -3.701 -10.497 1.00 81.06 95 THR A C 1
ATOM 716 O O . THR A 1 95 ? 0.515 -2.748 -11.073 1.00 81.06 95 THR A O 1
ATOM 719 N N . GLN A 1 96 ? 0.339 -4.541 -9.737 1.00 86.81 96 GLN A N 1
ATOM 720 C CA . GLN A 1 96 ? -1.092 -4.377 -9.491 1.00 86.81 96 GLN A CA 1
ATOM 721 C C . GLN A 1 96 ? -1.352 -3.457 -8.301 1.00 86.81 96 GLN A C 1
ATOM 723 O O . GLN A 1 96 ? -0.780 -3.615 -7.228 1.00 86.81 96 GLN A O 1
ATOM 728 N N . PHE A 1 97 ? -2.283 -2.518 -8.471 1.00 87.19 97 PHE A N 1
ATOM 729 C CA . PHE A 1 97 ? -2.644 -1.581 -7.408 1.00 87.19 97 PHE A CA 1
ATOM 730 C C . PHE A 1 97 ? -3.367 -2.258 -6.228 1.00 87.19 97 PHE A C 1
ATOM 732 O O . PHE A 1 97 ? -3.233 -1.826 -5.088 1.00 87.19 97 PHE A O 1
ATOM 739 N N . GLY A 1 98 ? -4.108 -3.338 -6.486 1.00 91.06 98 GLY A N 1
ATOM 740 C CA . GLY A 1 98 ? -4.879 -4.065 -5.469 1.00 91.06 98 GLY A CA 1
ATOM 741 C C . GLY A 1 98 ? -4.099 -5.115 -4.673 1.00 91.06 98 GLY A C 1
ATOM 742 O O . GLY A 1 98 ? -4.487 -5.421 -3.550 1.00 91.06 98 GLY A O 1
ATOM 743 N N . SER A 1 99 ? -2.976 -5.625 -5.193 1.00 91.56 99 SER A N 1
ATOM 744 C CA . SER A 1 99 ? -2.378 -6.885 -4.712 1.00 91.56 99 SER A CA 1
ATOM 745 C C . SER A 1 99 ? -1.969 -6.866 -3.236 1.00 91.56 99 SER A C 1
ATOM 747 O O . SER A 1 99 ? -2.112 -7.864 -2.530 1.00 91.56 99 SER A O 1
ATOM 749 N N . ILE A 1 100 ? -1.480 -5.729 -2.737 1.00 94.25 100 ILE A N 1
ATOM 750 C CA . ILE A 1 100 ? -1.110 -5.580 -1.323 1.00 94.25 100 ILE A CA 1
ATOM 751 C C . ILE A 1 100 ? -2.355 -5.605 -0.433 1.00 94.25 100 ILE A C 1
ATOM 753 O O . ILE A 1 100 ? -2.346 -6.277 0.595 1.00 94.25 100 ILE A O 1
ATOM 757 N N . ALA A 1 101 ? -3.424 -4.908 -0.824 1.00 95.56 101 ALA A N 1
ATOM 758 C CA . ALA A 1 101 ? -4.651 -4.860 -0.039 1.00 95.56 101 ALA A CA 1
ATOM 759 C C . ALA A 1 101 ? -5.360 -6.220 -0.020 1.00 95.56 101 ALA A C 1
ATOM 761 O O . ALA A 1 101 ? -5.820 -6.626 1.042 1.00 95.56 101 ALA A O 1
ATOM 762 N N . ASP A 1 102 ? -5.359 -6.955 -1.135 1.00 95.06 102 ASP A N 1
ATOM 763 C CA . ASP A 1 102 ? -5.888 -8.325 -1.201 1.00 95.06 102 ASP A CA 1
ATOM 764 C C . ASP A 1 102 ? -5.149 -9.258 -0.230 1.00 95.06 102 ASP A C 1
ATOM 766 O O . ASP A 1 102 ? -5.761 -9.931 0.598 1.00 95.06 102 ASP A O 1
ATOM 770 N N . ARG A 1 103 ? -3.810 -9.233 -0.244 1.00 95.31 103 ARG A N 1
ATOM 771 C CA . ARG A 1 103 ? -3.002 -10.067 0.659 1.00 95.31 103 ARG A CA 1
ATOM 772 C C . ARG A 1 103 ? -3.190 -9.701 2.133 1.00 95.31 103 ARG A C 1
ATOM 774 O O . ARG A 1 103 ? -3.212 -10.591 2.979 1.00 95.31 103 ARG A O 1
ATOM 781 N N . LEU A 1 104 ? -3.310 -8.411 2.453 1.00 97.12 104 LEU A N 1
ATOM 782 C CA . LEU A 1 104 ? -3.583 -7.955 3.820 1.00 97.12 104 LEU A CA 1
ATOM 783 C C . LEU A 1 104 ? -5.000 -8.340 4.263 1.00 97.12 104 LEU A C 1
ATOM 785 O O . LEU A 1 104 ? -5.188 -8.771 5.397 1.00 97.12 104 LEU 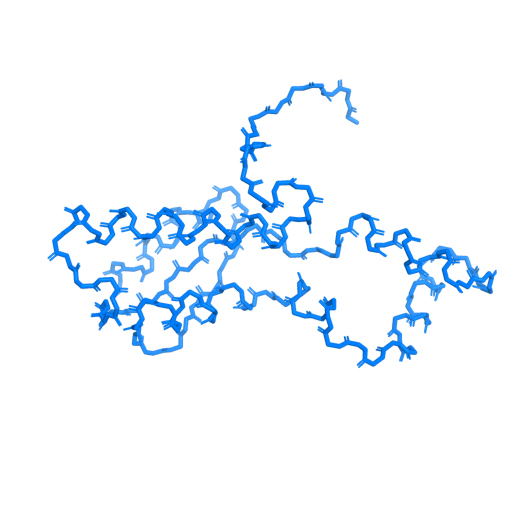A O 1
ATOM 789 N N . ALA A 1 105 ? -5.987 -8.230 3.373 1.00 97.06 105 ALA A N 1
ATOM 790 C CA . ALA A 1 105 ? -7.362 -8.628 3.644 1.00 97.06 105 ALA A CA 1
ATOM 791 C C . ALA A 1 105 ? -7.463 -10.105 4.034 1.00 97.06 105 ALA A C 1
ATOM 793 O O . ALA A 1 105 ? -8.111 -10.422 5.036 1.00 97.06 105 ALA A O 1
ATOM 794 N N . ASP A 1 106 ? -6.775 -10.971 3.285 1.00 96.56 106 ASP A N 1
ATOM 795 C CA . ASP A 1 106 ? -6.664 -12.400 3.577 1.00 96.56 106 ASP A CA 1
ATOM 796 C C . ASP A 1 106 ? -5.919 -12.652 4.893 1.00 96.56 106 ASP A C 1
ATOM 798 O O . ASP A 1 106 ? -6.352 -13.465 5.711 1.00 96.56 106 ASP A O 1
ATOM 802 N N . ARG A 1 107 ? -4.808 -11.940 5.124 1.00 97.31 107 ARG A N 1
ATOM 803 C CA . ARG A 1 107 ? -3.978 -12.088 6.327 1.00 97.31 107 ARG A CA 1
ATOM 804 C C . ARG A 1 107 ? -4.737 -11.755 7.610 1.00 97.31 107 ARG A C 1
ATOM 806 O O . ARG A 1 107 ? -4.554 -12.462 8.599 1.00 97.31 107 ARG A O 1
ATOM 813 N N . PHE A 1 108 ? -5.544 -10.696 7.583 1.00 97.56 108 PHE A N 1
ATOM 814 C CA . PHE A 1 108 ? -6.229 -10.157 8.759 1.00 97.56 108 PHE A CA 1
ATOM 815 C C . PHE A 1 108 ? -7.705 -10.560 8.869 1.00 97.56 108 PHE A C 1
ATOM 817 O O . PHE A 1 108 ? -8.377 -10.145 9.809 1.00 97.56 108 PHE A O 1
ATOM 824 N N . GLY A 1 109 ? -8.243 -11.344 7.929 1.00 96.88 109 GLY A N 1
ATOM 825 C CA . GLY A 1 109 ? -9.639 -11.795 7.979 1.00 96.88 109 GLY A CA 1
ATOM 826 C C . GLY A 1 109 ? -10.650 -10.647 7.867 1.00 96.88 109 GLY A C 1
ATOM 827 O O . GLY A 1 109 ? -11.631 -10.577 8.610 1.00 96.88 109 GLY A O 1
ATOM 828 N N . THR A 1 110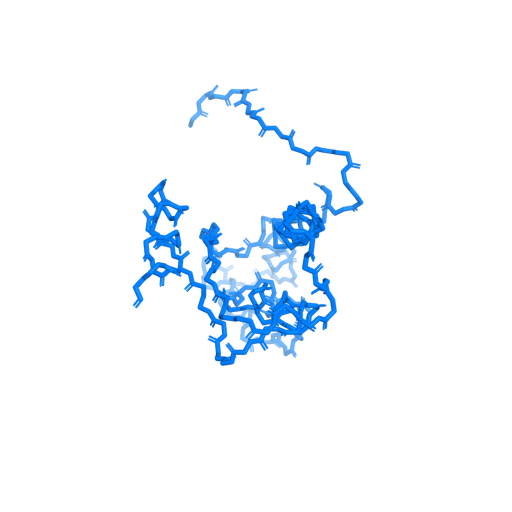 ? -10.400 -9.711 6.952 1.00 97.06 110 THR A N 1
ATOM 829 C CA . THR A 1 110 ? -11.280 -8.549 6.727 1.00 97.06 110 THR A CA 1
ATOM 830 C C . THR A 1 110 ? -12.598 -8.956 6.038 1.00 97.06 110 THR A C 1
ATOM 832 O O . THR A 1 110 ? -12.759 -10.089 5.568 1.00 97.06 110 THR A O 1
ATOM 835 N N . ARG A 1 111 ? -13.588 -8.055 5.995 1.00 96.12 111 ARG A N 1
ATOM 836 C CA . ARG A 1 111 ? -14.897 -8.282 5.357 1.00 96.12 111 ARG A CA 1
ATOM 837 C C . ARG A 1 111 ? -15.128 -7.334 4.187 1.00 96.12 111 ARG A C 1
ATOM 839 O O . ARG A 1 111 ? -14.876 -6.138 4.280 1.00 96.12 111 ARG A O 1
ATOM 846 N N . GLY A 1 112 ? -15.719 -7.874 3.124 1.00 95.06 112 GLY A N 1
ATOM 847 C CA . GLY A 1 112 ? -15.952 -7.142 1.881 1.00 95.06 112 GLY A CA 1
ATOM 848 C C . GLY A 1 112 ? -14.726 -7.143 0.970 1.00 95.06 112 GLY A C 1
ATOM 849 O O . GLY A 1 112 ? -13.767 -7.871 1.206 1.00 95.06 112 GLY A O 1
ATOM 850 N N . LEU A 1 113 ? -14.791 -6.355 -0.103 1.00 95.06 113 LEU A N 1
ATOM 851 C CA . LEU A 1 113 ? -13.653 -6.160 -0.999 1.00 95.06 113 LEU A CA 1
ATOM 852 C C . LEU A 1 113 ? -12.726 -5.092 -0.407 1.00 95.06 113 LEU A C 1
ATOM 854 O O . LEU A 1 113 ? -13.224 -4.017 -0.055 1.00 95.06 113 LEU A O 1
ATOM 858 N N . PRO A 1 114 ? -11.412 -5.345 -0.307 1.00 96.31 114 PRO A N 1
ATOM 859 C CA . PRO A 1 114 ? -10.481 -4.336 0.165 1.00 96.31 114 PRO A CA 1
ATOM 860 C C . PRO A 1 114 ? -10.357 -3.195 -0.847 1.00 96.31 114 PRO A C 1
ATOM 862 O O . PRO A 1 114 ? -10.451 -3.389 -2.061 1.00 96.31 114 PRO A O 1
ATOM 865 N N . ILE A 1 115 ? -10.131 -1.984 -0.342 1.00 96.06 115 ILE A N 1
ATOM 866 C CA . ILE A 1 115 ? -9.991 -0.784 -1.165 1.00 96.06 115 ILE A CA 1
ATOM 867 C C . ILE A 1 115 ? -8.561 -0.273 -1.055 1.00 96.06 115 ILE A C 1
ATOM 869 O O . ILE A 1 115 ? -8.152 0.211 -0.001 1.00 96.06 115 ILE A O 1
ATOM 873 N N . THR A 1 116 ? -7.822 -0.307 -2.163 1.00 95.75 116 THR A N 1
ATOM 874 C CA . THR A 1 116 ? -6.585 0.471 -2.297 1.00 95.75 116 THR A CA 1
ATOM 875 C C . THR A 1 116 ? -6.894 1.851 -2.861 1.00 95.75 116 THR A C 1
ATOM 877 O O . THR A 1 116 ? -7.617 1.979 -3.850 1.00 95.75 116 THR A O 1
ATOM 880 N N . LEU A 1 117 ? -6.293 2.893 -2.288 1.00 95.06 117 LEU A N 1
ATOM 881 C CA . LEU A 1 117 ? -6.414 4.260 -2.785 1.00 95.06 117 LEU A CA 1
ATOM 882 C C . LEU A 1 117 ? -5.088 5.017 -2.758 1.00 95.06 117 LEU A C 1
ATOM 884 O O . LEU A 1 117 ? -4.207 4.757 -1.938 1.00 95.06 117 LEU A O 1
ATOM 888 N N . SER A 1 118 ? -4.971 5.987 -3.665 1.00 93.88 118 SER A N 1
ATOM 889 C CA . SER A 1 118 ? -3.862 6.934 -3.693 1.00 93.88 118 SER A CA 1
ATOM 890 C C . SER A 1 118 ? -4.377 8.322 -4.060 1.00 93.88 118 SER A C 1
ATOM 892 O O . SER A 1 118 ? -4.828 8.567 -5.177 1.00 93.88 118 SER A O 1
ATOM 894 N N . THR A 1 119 ? -4.298 9.241 -3.103 1.00 94.75 119 THR A N 1
ATOM 895 C CA . THR A 1 119 ? -4.528 10.685 -3.259 1.00 94.75 119 THR A CA 1
ATOM 896 C C . THR A 1 119 ? -3.223 11.451 -2.997 1.00 94.75 119 THR A C 1
ATOM 898 O O . THR A 1 119 ? -3.199 12.531 -2.403 1.00 94.75 119 THR A O 1
ATOM 901 N N . ALA A 1 120 ? -2.096 10.869 -3.431 1.00 92.62 120 ALA A N 1
ATOM 902 C CA . ALA A 1 120 ? -0.739 11.345 -3.156 1.00 92.62 120 ALA A CA 1
ATOM 903 C C . ALA A 1 120 ? -0.483 11.501 -1.642 1.00 92.62 120 ALA A C 1
ATOM 905 O O . ALA A 1 120 ? -0.769 10.587 -0.867 1.00 92.62 120 ALA A O 1
ATOM 906 N N . CYS A 1 121 ? 0.043 12.646 -1.199 1.00 94.38 121 CYS A N 1
ATOM 907 C CA . CYS A 1 121 ? 0.370 12.889 0.209 1.00 94.38 121 CYS A CA 1
ATOM 908 C C . CYS A 1 121 ? -0.850 12.841 1.148 1.00 94.38 121 CYS A C 1
ATOM 910 O O . CYS A 1 121 ? -0.672 12.704 2.354 1.00 94.38 121 CYS A O 1
ATOM 912 N N . ALA A 1 122 ? -2.074 12.952 0.620 1.00 95.94 122 ALA A N 1
ATOM 913 C CA . ALA A 1 122 ? -3.300 12.914 1.414 1.00 95.94 122 ALA A CA 1
ATOM 914 C C . ALA A 1 122 ? -3.847 11.492 1.644 1.00 95.94 122 ALA A C 1
ATOM 916 O O . ALA A 1 122 ? -4.810 11.339 2.394 1.00 95.94 122 ALA A O 1
ATOM 917 N N . SER A 1 123 ? -3.230 10.457 1.054 1.00 95.94 123 SER A N 1
ATOM 918 C CA . SER A 1 123 ? -3.792 9.094 1.018 1.00 9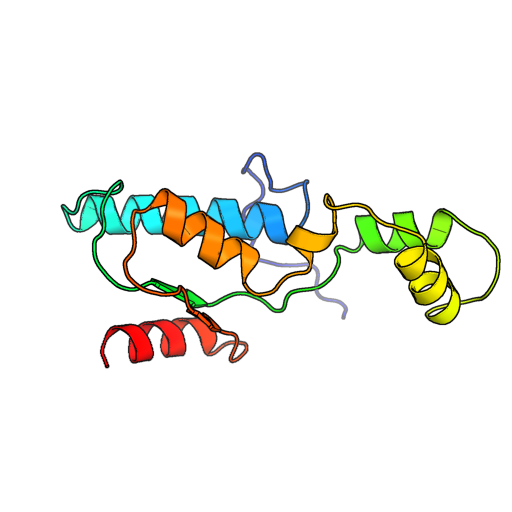5.94 123 SER A CA 1
ATOM 919 C C . SER A 1 123 ? -4.128 8.544 2.401 1.00 95.94 123 SER A C 1
ATOM 921 O O . SER A 1 123 ? -5.214 8.009 2.586 1.00 95.94 123 SER A O 1
ATOM 923 N N . GLY A 1 124 ? -3.247 8.731 3.389 1.00 94.75 124 GLY A N 1
ATOM 924 C CA . GLY A 1 124 ? -3.485 8.241 4.752 1.00 94.75 124 GLY A CA 1
ATOM 925 C C . GLY A 1 124 ? -4.682 8.905 5.443 1.00 94.75 124 GLY A C 1
ATOM 926 O O . GLY A 1 124 ? -5.450 8.245 6.135 1.00 94.75 124 GLY A O 1
ATOM 927 N N . ALA A 1 125 ? -4.895 10.206 5.222 1.00 96.75 125 ALA A N 1
ATOM 928 C CA . ALA A 1 125 ? -6.073 10.891 5.756 1.00 96.75 125 ALA A CA 1
ATOM 929 C C . ALA A 1 125 ? -7.350 10.439 5.030 1.00 96.75 125 ALA A C 1
ATOM 931 O O . ALA A 1 125 ? -8.386 10.247 5.661 1.00 96.75 125 ALA A O 1
ATOM 932 N N . THR A 1 126 ? -7.267 10.219 3.714 1.00 97.00 126 THR A N 1
ATOM 933 C CA . THR A 1 126 ? -8.385 9.695 2.922 1.00 97.00 126 THR A CA 1
ATOM 934 C C . THR A 1 126 ? -8.787 8.285 3.362 1.00 97.00 126 THR A C 1
ATOM 936 O O . THR A 1 126 ? -9.979 8.025 3.488 1.00 97.00 126 THR A O 1
ATOM 939 N N . SER A 1 127 ? -7.836 7.388 3.648 1.00 96.81 127 SER A N 1
ATOM 940 C CA . SER A 1 127 ? -8.161 6.037 4.132 1.00 96.81 127 SER A CA 1
ATOM 941 C C . SER A 1 127 ? -8.837 6.053 5.500 1.00 96.81 127 SER A C 1
ATOM 943 O O . SER A 1 127 ? -9.761 5.279 5.719 1.00 96.81 127 SER A O 1
ATOM 945 N N . ILE A 1 128 ? -8.433 6.961 6.395 1.00 95.62 128 ILE A N 1
ATOM 946 C CA . ILE A 1 128 ? -9.106 7.140 7.689 1.00 95.62 128 ILE A CA 1
ATOM 947 C C . ILE A 1 128 ? -10.538 7.637 7.482 1.00 95.62 128 ILE A C 1
ATOM 949 O O . ILE A 1 128 ? -11.456 7.069 8.062 1.00 95.62 128 ILE A O 1
ATOM 953 N N . GLN A 1 129 ? -10.734 8.659 6.642 1.00 96.44 129 GLN A N 1
ATOM 954 C CA . GLN A 1 129 ? -12.065 9.210 6.376 1.00 96.44 129 GLN A CA 1
ATOM 955 C C . GLN A 1 129 ? -13.023 8.137 5.845 1.00 96.44 129 GLN A C 1
ATOM 957 O O . GLN A 1 129 ? -14.127 7.999 6.358 1.00 96.44 129 GLN A O 1
ATOM 962 N N . LEU A 1 130 ? -12.580 7.341 4.870 1.00 95.56 130 LEU A N 1
ATOM 963 C CA . LEU A 1 130 ? -13.395 6.267 4.299 1.00 95.56 130 LEU A CA 1
ATOM 964 C C . LEU A 1 130 ? -13.667 5.124 5.283 1.00 95.56 130 LEU A C 1
ATOM 966 O O . LEU A 1 130 ? -14.680 4.456 5.152 1.00 95.56 130 LEU A O 1
ATOM 970 N N . GLY A 1 131 ? -12.781 4.891 6.254 1.00 92.31 131 GLY A N 1
ATOM 971 C CA . GLY A 1 131 ? -13.010 3.899 7.305 1.00 92.31 131 GLY A CA 1
ATOM 972 C C . GLY A 1 131 ? -14.019 4.335 8.372 1.00 92.31 131 GLY A C 1
ATOM 973 O O . GLY A 1 131 ? -14.476 3.494 9.143 1.00 92.31 131 GLY A O 1
ATOM 974 N N . VAL A 1 132 ? -14.336 5.632 8.448 1.00 92.62 132 VAL A N 1
ATOM 975 C CA . VAL A 1 132 ? -15.312 6.199 9.395 1.00 92.62 132 VAL A CA 1
ATOM 976 C C . VAL A 1 132 ? -16.709 6.327 8.777 1.00 92.62 132 VAL A C 1
ATOM 978 O O . VAL A 1 132 ? -17.694 6.267 9.515 1.00 92.62 132 VAL A O 1
ATOM 981 N N . GLU A 1 133 ? -16.791 6.542 7.462 1.00 88.44 133 GLU A N 1
ATOM 982 C CA . GLU A 1 133 ? -18.045 6.646 6.692 1.00 88.44 133 GLU A CA 1
ATOM 983 C C . GLU A 1 133 ? -18.732 5.288 6.480 1.00 88.44 133 GLU A C 1
ATOM 985 O O . GLU A 1 133 ? -19.983 5.264 6.577 1.00 88.44 133 GLU A O 1
#

Foldseek 3Di:
DPDDDDDDDCPDPCNPVFDLSVQLVVVLVVLVVVCVVVVHQQQANAAAAEDEDDQQDQGPVRQVVQQVVDDPDDDPVSSVVSVVVDPDPPRVLSRDQCNSQVVSCNRRNYDDRHHYDYPDPCSVVVSVVVRVD

Sequence (133 aa):
LNTRISGMVDFLPSSSKGASLLTYDLAEIAAQEAVAEAGLDSGDFGGPLFLASPPVELDWSERFSLYNSDKHDIGAERLLRVARGLKGIDVFETTQFGSIADRLADRFGTRGLPITLSTACASGATSIQLGVE

pLDDT: mean 90.82, std 7.44, range [60.12, 97.75]

Secondary structure (DSSP, 8-state):
----------SSTTTTS-HHHHHHHHHHHHHHHHHHHTT--TT---S--EEE-PPP---HHHHHHHHHT--SS-HHHHHHHHHHH---HHHHGGG-SSHHHHHHHHHHT--S--EEE-BTBTHHHHHHHHHH-

Radius of gyration: 17.6 Å; chains: 1; bounding box: 39×31×52 Å